Protein AF-A0A7W0CSE7-F1 (afdb_monomer_lite)

Sequence (116 aa):
MAEDGHRLVRLSRIADIEVVPDGDPNDLARIHPSRRLTMSRRATIMVSTGEGWVRVLTCPGQDARQAWIELSKLVAEPPGSQFGSYVHAATWSRGEKPRVIWKVAAKVPEPEWAAA

Secondary structure (DSSP, 8-state):
--------EEGGG--EEEEEESS-TT-TT--SHHHHHHT-S-EEEEEEETTEEEEEEEE-HHHHHHHHHHHHHHHHS-TTTTTT-EEEEPP--TT---S-SEEEESS---GGGTT-

Foldseek 3Di:
DDPQFLDKDQLVFFPDKDKAAPDDPPPVVQDDQQSSLQPGQKIWIWTQGPVGIGTAGIERSNCVVVLRVVSVVVSPPDDPQRHQKIKHADDHPPPDDDPDGIDIDSHDPDCVVSPD

pLDDT: mean 73.55, std 15.08, range [31.62, 89.69]

Radius of gyration: 14.55 Å; chains: 1; bounding box: 35×28×38 Å

Structure (mmCIF, N/CA/C/O backbone):
data_AF-A0A7W0CSE7-F1
#
_entry.id   AF-A0A7W0CSE7-F1
#
loop_
_atom_site.group_PDB
_atom_site.id
_atom_site.type_symbol
_atom_site.label_atom_id
_atom_site.label_alt_id
_atom_site.label_comp_id
_atom_site.label_asym_id
_atom_site.label_entity_id
_atom_site.label_seq_id
_atom_site.pdbx_PDB_ins_code
_atom_site.Cartn_x
_atom_site.Cartn_y
_atom_site.Cartn_z
_atom_site.occupancy
_atom_site.B_iso_or_equiv
_atom_site.auth_seq_id
_atom_site.auth_comp_id
_atom_site.auth_asym_id
_atom_site.au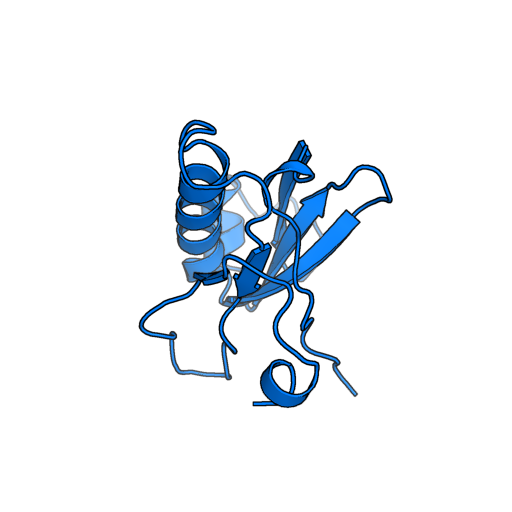th_atom_id
_atom_site.pdbx_PDB_model_num
ATOM 1 N N . MET A 1 1 ? -1.421 -14.993 -17.291 1.00 31.62 1 MET A N 1
ATOM 2 C CA . MET A 1 1 ? -2.228 -15.046 -16.059 1.00 31.62 1 MET A CA 1
ATOM 3 C C . MET A 1 1 ? -1.612 -14.036 -15.111 1.00 31.62 1 MET A C 1
ATOM 5 O O . MET A 1 1 ? -0.531 -14.290 -14.604 1.00 31.62 1 MET A O 1
ATOM 9 N N . ALA A 1 2 ? -2.170 -12.830 -15.044 1.00 34.28 2 ALA A N 1
ATOM 10 C CA . ALA A 1 2 ? -1.691 -11.800 -14.133 1.00 34.28 2 ALA A CA 1
ATOM 11 C C . ALA A 1 2 ? -2.648 -11.817 -12.948 1.00 34.28 2 ALA A C 1
ATOM 13 O O . ALA A 1 2 ? -3.777 -11.358 -13.067 1.00 34.28 2 ALA A O 1
ATOM 14 N N . GLU A 1 3 ? -2.227 -12.431 -11.848 1.00 38.97 3 GLU A N 1
ATOM 15 C CA . GLU A 1 3 ? -2.846 -12.181 -10.552 1.00 38.97 3 GLU A CA 1
ATOM 16 C C . GLU A 1 3 ? -2.524 -10.717 -10.206 1.00 38.97 3 GLU A C 1
ATOM 18 O O . GLU A 1 3 ? -1.465 -10.405 -9.652 1.00 38.97 3 GLU A O 1
ATOM 23 N N . ASP A 1 4 ? -3.372 -9.785 -10.661 1.00 47.34 4 ASP A N 1
ATOM 24 C CA . ASP A 1 4 ? -3.383 -8.411 -10.159 1.00 47.34 4 ASP A CA 1
ATOM 25 C C . ASP A 1 4 ? -3.538 -8.529 -8.630 1.00 47.34 4 ASP A C 1
ATOM 27 O O . ASP A 1 4 ? -4.438 -9.193 -8.128 1.00 47.34 4 ASP A O 1
ATOM 31 N N . GLY A 1 5 ? -2.543 -8.033 -7.890 1.00 49.34 5 GLY A N 1
ATOM 32 C CA . GLY A 1 5 ? -2.278 -8.447 -6.512 1.00 49.34 5 GLY A CA 1
ATOM 33 C C . GLY A 1 5 ? -3.386 -8.070 -5.532 1.00 49.34 5 GLY A C 1
ATOM 34 O O . GLY A 1 5 ? -3.334 -7.007 -4.922 1.00 49.34 5 GLY A O 1
ATOM 35 N N . HIS A 1 6 ? -4.342 -8.972 -5.331 1.00 59.53 6 HIS A N 1
ATOM 36 C CA . HIS A 1 6 ? -5.318 -8.924 -4.250 1.00 59.53 6 HIS A CA 1
ATOM 37 C C . HIS A 1 6 ? -4.630 -9.335 -2.943 1.00 59.53 6 HIS A C 1
ATOM 39 O O . HIS A 1 6 ? -4.642 -10.506 -2.563 1.00 59.53 6 HIS A O 1
ATOM 45 N N . ARG A 1 7 ? -3.986 -8.396 -2.240 1.00 68.62 7 ARG A N 1
ATOM 46 C CA . ARG A 1 7 ? -3.506 -8.677 -0.881 1.00 68.62 7 ARG A CA 1
ATOM 47 C C . ARG A 1 7 ? -3.949 -7.628 0.118 1.00 68.62 7 ARG A C 1
ATOM 49 O O . ARG A 1 7 ? -3.605 -6.455 0.038 1.00 68.62 7 ARG A O 1
ATOM 56 N N . LEU A 1 8 ? -4.714 -8.115 1.084 1.00 76.00 8 LEU A N 1
ATOM 57 C CA . LEU A 1 8 ? -5.069 -7.419 2.302 1.00 76.00 8 LEU A CA 1
ATOM 58 C C . LEU A 1 8 ? -3.835 -7.335 3.207 1.00 76.00 8 LEU A C 1
ATOM 60 O O . LEU A 1 8 ? -3.183 -8.352 3.453 1.00 76.00 8 LEU A O 1
ATOM 64 N N . VAL A 1 9 ? -3.534 -6.151 3.738 1.00 81.19 9 VAL A N 1
ATOM 65 C CA . VAL A 1 9 ? -2.407 -5.962 4.661 1.00 81.19 9 VAL A CA 1
ATOM 66 C C . VAL A 1 9 ? -2.888 -5.308 5.946 1.00 81.19 9 VAL A C 1
ATOM 68 O O . VAL A 1 9 ? -3.661 -4.354 5.933 1.00 81.19 9 VAL A O 1
ATOM 71 N N . ARG A 1 10 ? -2.441 -5.833 7.087 1.00 82.50 10 ARG A N 1
ATOM 72 C CA . ARG A 1 10 ? -2.743 -5.248 8.395 1.00 82.50 10 ARG A CA 1
ATOM 73 C C . ARG A 1 10 ? -1.949 -3.955 8.573 1.00 82.50 10 ARG A C 1
ATOM 75 O O . ARG A 1 10 ? -0.722 -4.001 8.538 1.00 82.50 10 ARG A O 1
ATOM 82 N N . LEU A 1 11 ? -2.632 -2.841 8.841 1.00 82.12 11 LEU A N 1
ATOM 83 C CA . LEU A 1 11 ? -2.007 -1.513 8.938 1.00 82.12 11 LEU A CA 1
ATOM 84 C C . LEU A 1 11 ? -0.891 -1.471 9.988 1.00 82.12 11 LEU A C 1
ATOM 86 O O . LEU A 1 11 ? 0.209 -1.012 9.709 1.00 82.12 11 LEU A O 1
ATOM 90 N N . SER A 1 12 ? -1.123 -2.075 11.156 1.00 79.19 12 SER A N 1
ATOM 91 C CA . SER A 1 12 ? -0.144 -2.115 12.252 1.00 79.19 12 SER A CA 1
ATOM 92 C C . SER A 1 12 ? 1.116 -2.947 11.966 1.00 79.19 12 SER A C 1
ATOM 94 O O . SER A 1 12 ? 1.970 -3.060 12.838 1.00 79.19 12 SER A O 1
ATOM 96 N N . ARG A 1 13 ? 1.203 -3.621 10.813 1.00 82.44 13 ARG A N 1
ATOM 97 C CA . ARG A 1 13 ? 2.383 -4.392 10.389 1.00 82.44 13 ARG A CA 1
ATOM 98 C C . ARG A 1 13 ? 3.141 -3.732 9.241 1.00 82.44 13 ARG A C 1
ATOM 100 O O . ARG A 1 13 ? 4.163 -4.280 8.841 1.00 82.44 13 ARG A O 1
ATOM 107 N N . ILE A 1 14 ? 2.649 -2.617 8.704 1.00 85.38 14 ILE A N 1
ATOM 108 C CA . ILE A 1 14 ? 3.320 -1.907 7.618 1.00 85.38 14 ILE A CA 1
ATOM 109 C C . ILE A 1 14 ? 4.504 -1.148 8.211 1.00 85.38 14 ILE A C 1
ATOM 111 O O . ILE A 1 14 ? 4.323 -0.244 9.022 1.00 85.38 14 ILE A O 1
ATOM 115 N N . ALA A 1 15 ? 5.708 -1.551 7.816 1.00 84.62 15 ALA A N 1
ATOM 116 C CA . ALA A 1 15 ? 6.953 -0.914 8.231 1.00 84.62 15 ALA A CA 1
ATOM 117 C C . ALA A 1 15 ? 7.445 0.108 7.197 1.00 84.62 15 ALA A C 1
ATOM 119 O O . ALA A 1 15 ? 7.999 1.136 7.569 1.00 84.62 15 ALA A O 1
ATOM 120 N N . ASP A 1 16 ? 7.227 -0.173 5.911 1.00 87.88 16 ASP A N 1
ATOM 121 C CA . ASP A 1 16 ? 7.655 0.678 4.801 1.00 87.88 16 ASP A CA 1
ATOM 122 C C . ASP A 1 16 ? 6.685 0.548 3.614 1.00 87.88 16 ASP A C 1
ATOM 124 O O . ASP A 1 16 ? 5.969 -0.453 3.495 1.00 87.88 16 ASP A O 1
ATOM 128 N N . ILE A 1 17 ? 6.643 1.563 2.751 1.00 89.50 17 ILE A N 1
ATOM 129 C CA . ILE A 1 17 ? 5.822 1.595 1.540 1.00 89.50 17 ILE A CA 1
ATOM 130 C C . ILE A 1 17 ? 6.694 2.074 0.381 1.00 89.50 17 ILE A C 1
ATOM 132 O O . ILE A 1 17 ? 7.141 3.222 0.359 1.00 89.50 17 ILE A O 1
ATOM 136 N N . GLU A 1 18 ? 6.804 1.246 -0.650 1.00 89.25 18 GLU A N 1
ATOM 137 C CA . GLU A 1 18 ? 7.594 1.523 -1.842 1.00 89.25 18 GLU A CA 1
ATOM 138 C C . GLU A 1 18 ? 6.713 1.578 -3.096 1.00 89.25 18 GLU A C 1
ATOM 140 O O . GLU A 1 18 ? 5.723 0.856 -3.224 1.00 89.25 18 GL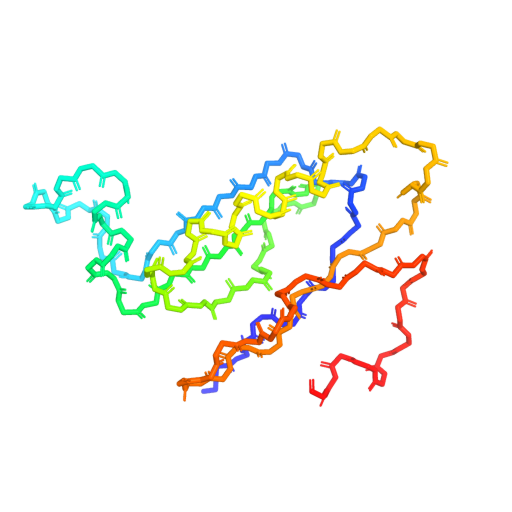U A O 1
ATOM 145 N N . VAL A 1 19 ? 7.089 2.425 -4.058 1.00 88.06 19 VAL A N 1
ATOM 146 C CA . VAL A 1 19 ? 6.502 2.432 -5.402 1.00 88.06 19 VAL A CA 1
ATOM 147 C C . VAL A 1 19 ? 7.547 1.991 -6.414 1.00 88.06 19 VAL A C 1
ATOM 149 O O . VAL A 1 19 ? 8.525 2.693 -6.664 1.00 88.06 19 VAL A O 1
ATOM 152 N N . VAL A 1 20 ? 7.284 0.861 -7.060 1.00 87.25 20 VAL A N 1
ATOM 153 C CA . VAL A 1 20 ? 8.147 0.265 -8.078 1.00 87.25 20 VAL A CA 1
ATOM 154 C C . VAL A 1 20 ? 7.491 0.442 -9.448 1.00 87.25 20 VAL A C 1
ATOM 156 O O . VAL A 1 20 ? 6.470 -0.193 -9.728 1.00 87.25 20 VAL A O 1
ATOM 159 N N . PRO A 1 21 ? 8.009 1.316 -10.322 1.00 84.12 21 PRO A N 1
ATOM 160 C CA . PRO A 1 21 ? 7.489 1.441 -11.676 1.00 84.12 21 PRO A CA 1
ATOM 161 C C . PRO A 1 21 ? 7.881 0.239 -12.537 1.00 84.12 21 PRO A C 1
ATOM 163 O O . PRO A 1 21 ? 8.914 -0.389 -12.321 1.00 84.12 21 PRO A O 1
ATOM 166 N N . ASP A 1 22 ? 7.043 -0.053 -13.526 1.00 77.75 22 ASP A N 1
ATOM 167 C CA . ASP A 1 22 ? 7.248 -1.138 -14.482 1.00 77.75 22 ASP A CA 1
ATOM 168 C C . ASP A 1 22 ? 8.338 -0.759 -15.507 1.00 77.75 22 ASP A C 1
ATOM 170 O O . ASP A 1 22 ? 8.244 0.292 -16.152 1.00 77.75 22 ASP A O 1
ATOM 174 N N . GLY A 1 23 ? 9.378 -1.590 -15.640 1.00 70.25 23 GLY A N 1
ATOM 175 C CA . GLY A 1 23 ? 10.534 -1.372 -16.527 1.00 70.25 23 GLY A CA 1
ATOM 176 C C . GLY A 1 23 ? 11.886 -1.191 -15.814 1.00 70.25 23 GLY A C 1
ATOM 177 O O . GLY A 1 23 ? 11.963 -1.167 -14.585 1.00 70.25 23 GLY A O 1
ATOM 178 N N . ASP A 1 24 ? 12.965 -1.073 -16.600 1.00 63.25 24 ASP A N 1
ATOM 179 C CA . ASP A 1 24 ? 14.343 -1.032 -16.088 1.00 63.25 24 ASP A CA 1
ATOM 180 C C . ASP A 1 24 ? 14.621 0.255 -15.270 1.00 63.25 24 ASP A C 1
ATOM 182 O O . ASP A 1 24 ? 14.416 1.368 -15.771 1.00 63.25 24 ASP A O 1
ATOM 186 N N . PRO A 1 25 ? 15.051 0.142 -13.996 1.00 59.34 25 PRO A N 1
ATOM 187 C CA . PRO A 1 25 ? 15.359 1.287 -13.138 1.00 59.34 25 PRO A CA 1
ATOM 188 C C . PRO A 1 25 ? 16.621 2.062 -13.547 1.00 59.34 25 PRO A C 1
ATOM 190 O O . PRO A 1 25 ? 16.762 3.210 -13.131 1.00 59.34 25 PRO A O 1
ATOM 193 N N . ASN A 1 26 ? 17.512 1.458 -14.335 1.00 60.62 26 ASN A N 1
ATOM 194 C CA . ASN A 1 26 ? 18.794 2.006 -14.774 1.00 60.62 26 ASN A CA 1
ATOM 195 C C . ASN A 1 26 ? 18.729 2.639 -16.169 1.00 60.62 26 ASN A C 1
ATOM 197 O O . ASN A 1 26 ? 19.770 2.960 -16.744 1.00 60.62 26 ASN A O 1
ATOM 201 N N . ASP A 1 27 ? 17.535 2.860 -16.720 1.00 65.25 27 ASP A N 1
ATOM 202 C CA . ASP A 1 27 ? 17.374 3.745 -17.872 1.00 65.25 27 ASP A CA 1
ATOM 203 C C . ASP A 1 27 ? 17.660 5.199 -17.435 1.00 65.25 27 ASP A C 1
ATOM 205 O O . ASP A 1 27 ? 16.778 5.971 -17.040 1.00 65.25 27 ASP A O 1
ATOM 209 N N . LEU A 1 28 ? 18.953 5.542 -17.446 1.00 52.75 28 LEU A N 1
ATOM 210 C CA . LEU A 1 28 ? 19.554 6.788 -16.953 1.00 52.75 28 LEU A CA 1
ATOM 211 C C . LEU A 1 28 ? 19.025 8.051 -17.657 1.00 52.75 28 LEU A C 1
ATOM 213 O O . LEU A 1 28 ? 19.272 9.162 -17.189 1.00 52.75 28 LEU A O 1
ATOM 217 N N . ALA A 1 29 ? 18.261 7.914 -18.746 1.00 57.06 29 ALA A N 1
ATOM 218 C CA . ALA A 1 29 ? 17.616 9.035 -19.427 1.00 57.06 29 ALA A CA 1
ATOM 219 C C . ALA A 1 29 ? 16.419 9.620 -18.642 1.00 57.06 29 ALA A C 1
ATOM 221 O O . ALA A 1 29 ? 15.866 10.657 -19.025 1.00 57.06 29 ALA A O 1
ATOM 222 N N . ARG A 1 30 ? 15.990 8.981 -17.542 1.00 54.97 30 ARG A N 1
ATOM 223 C CA . ARG A 1 30 ? 14.761 9.325 -16.810 1.00 54.97 30 ARG A CA 1
ATOM 224 C C . ARG A 1 30 ? 15.032 9.897 -15.411 1.00 54.97 30 ARG A C 1
ATOM 226 O O . ARG A 1 30 ? 15.099 9.208 -14.403 1.00 54.97 30 ARG A O 1
ATOM 233 N N . ILE A 1 31 ? 15.124 11.223 -15.398 1.00 61.03 31 ILE A N 1
ATOM 234 C CA . ILE A 1 31 ? 15.174 12.165 -14.262 1.00 61.03 31 ILE A CA 1
ATOM 235 C C . ILE A 1 31 ? 14.089 11.888 -13.189 1.00 61.03 31 ILE A C 1
ATOM 237 O O . ILE A 1 31 ? 13.012 11.426 -13.546 1.00 61.03 31 ILE A O 1
ATOM 241 N N . HIS A 1 32 ? 14.363 12.282 -11.928 1.00 68.00 32 HIS A N 1
ATOM 242 C CA . HIS A 1 32 ? 13.507 12.443 -10.719 1.00 68.00 32 HIS A CA 1
ATOM 243 C C . HIS A 1 32 ? 12.343 11.435 -10.507 1.00 68.00 32 HIS A C 1
ATOM 245 O O . HIS A 1 32 ? 11.473 11.314 -11.371 1.00 68.00 32 HIS A O 1
ATOM 251 N N . PRO A 1 33 ? 12.190 10.807 -9.315 1.00 71.75 33 PRO A N 1
ATOM 252 C CA . PRO A 1 33 ? 11.213 9.730 -9.073 1.00 71.75 33 PRO A CA 1
ATOM 253 C C . PRO A 1 33 ? 9.783 10.003 -9.570 1.00 71.75 33 PRO A C 1
ATOM 255 O O . PRO A 1 33 ? 9.173 9.149 -10.206 1.00 71.75 33 PRO A O 1
ATOM 258 N N . SER A 1 34 ? 9.256 11.215 -9.366 1.00 71.94 34 SER A N 1
ATOM 259 C CA . SER A 1 34 ? 7.913 11.591 -9.841 1.00 71.94 34 SER A CA 1
ATOM 260 C C . SER A 1 34 ? 7.769 11.615 -11.368 1.00 71.94 34 SER A C 1
ATOM 262 O O . SER A 1 34 ? 6.711 11.266 -11.881 1.00 71.94 34 SER A O 1
AT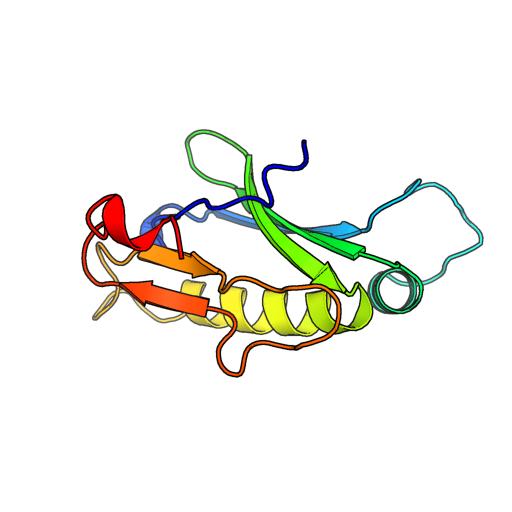OM 264 N N . ARG A 1 35 ? 8.813 12.001 -12.108 1.00 74.69 35 ARG A N 1
ATOM 265 C CA . ARG A 1 35 ? 8.797 12.053 -13.576 1.00 74.69 35 ARG A CA 1
ATOM 266 C C . ARG A 1 35 ? 8.920 10.651 -14.172 1.00 74.69 35 ARG A C 1
ATOM 268 O O . ARG A 1 35 ? 8.235 10.353 -15.150 1.00 74.69 35 ARG A O 1
ATOM 275 N N . ARG A 1 36 ? 9.706 9.772 -13.536 1.00 77.50 36 ARG A N 1
ATOM 276 C CA . ARG A 1 36 ? 9.731 8.331 -13.843 1.00 77.50 36 ARG A CA 1
ATOM 277 C C . ARG A 1 36 ? 8.331 7.726 -13.727 1.00 77.50 36 ARG A C 1
ATOM 279 O O . ARG A 1 36 ? 7.904 7.033 -14.646 1.00 77.50 36 ARG A O 1
ATOM 286 N N . LEU A 1 37 ? 7.593 8.042 -12.660 1.00 82.38 37 LEU A N 1
ATOM 287 C CA . LEU A 1 37 ? 6.215 7.576 -12.473 1.00 82.38 37 LEU A CA 1
ATOM 288 C C . LEU A 1 37 ? 5.278 8.052 -13.596 1.00 82.38 37 LEU A C 1
ATOM 290 O O . LEU A 1 37 ? 4.589 7.228 -14.188 1.00 82.38 37 LEU A O 1
ATOM 294 N N . THR A 1 38 ? 5.311 9.335 -13.973 1.00 80.00 38 THR A N 1
ATOM 295 C CA . THR A 1 38 ? 4.490 9.866 -15.082 1.00 80.00 38 THR A CA 1
ATOM 296 C C . THR A 1 38 ? 4.765 9.177 -16.422 1.00 80.00 38 THR A C 1
ATOM 298 O O . THR A 1 38 ? 3.844 8.961 -17.202 1.00 80.00 38 THR A O 1
ATOM 301 N N . MET A 1 39 ? 6.018 8.810 -16.701 1.00 77.38 39 MET A N 1
ATOM 302 C CA . MET A 1 39 ? 6.393 8.145 -17.953 1.00 77.38 39 MET A CA 1
ATOM 303 C C . MET A 1 39 ? 6.226 6.613 -17.932 1.00 77.38 39 MET A C 1
ATOM 305 O O . MET A 1 39 ? 6.506 5.948 -18.937 1.00 77.38 39 MET A O 1
ATOM 309 N N . SER A 1 40 ? 5.826 6.037 -16.797 1.00 79.25 40 SER A N 1
ATOM 310 C CA . SER A 1 40 ? 5.653 4.592 -16.625 1.00 79.25 40 SER A CA 1
ATOM 311 C C . SER A 1 40 ? 4.221 4.175 -16.948 1.00 79.25 40 SER A C 1
ATOM 313 O O . SER A 1 40 ? 3.265 4.768 -16.448 1.00 79.25 40 SER A O 1
ATOM 315 N N . ARG A 1 41 ? 4.055 3.122 -17.763 1.00 82.31 41 ARG A N 1
ATOM 316 C CA . ARG A 1 41 ? 2.722 2.607 -18.133 1.00 82.31 41 ARG A CA 1
ATOM 317 C C . ARG A 1 41 ? 1.963 2.076 -16.918 1.00 82.31 41 ARG A C 1
ATOM 319 O O . ARG A 1 41 ? 0.775 2.349 -16.774 1.00 82.31 41 ARG A O 1
ATOM 326 N N . ARG A 1 42 ? 2.650 1.344 -16.038 1.00 85.31 42 ARG A N 1
ATOM 327 C CA . ARG A 1 42 ? 2.137 0.901 -14.738 1.00 85.31 42 ARG A CA 1
ATOM 328 C C . ARG A 1 42 ? 3.209 1.089 -13.669 1.00 85.31 42 ARG A C 1
ATOM 330 O O . ARG A 1 42 ? 4.400 1.151 -13.968 1.00 85.31 42 ARG A O 1
ATOM 337 N N . ALA A 1 43 ? 2.773 1.187 -12.426 1.00 87.06 43 ALA A N 1
ATOM 338 C CA . ALA A 1 43 ? 3.622 1.106 -11.255 1.00 87.06 43 ALA A CA 1
ATOM 339 C C . ALA A 1 43 ? 2.918 0.291 -10.174 1.00 87.06 43 ALA A C 1
ATOM 341 O O . ALA A 1 43 ? 1.688 0.218 -10.113 1.00 87.06 43 ALA A O 1
ATOM 342 N N . THR A 1 44 ? 3.726 -0.341 -9.339 1.00 88.06 44 THR A N 1
ATOM 343 C CA . THR A 1 44 ? 3.287 -1.238 -8.286 1.00 88.06 44 THR A CA 1
ATOM 344 C C . THR A 1 44 ? 3.629 -0.642 -6.934 1.00 88.06 44 THR A C 1
ATOM 346 O O . THR A 1 44 ? 4.778 -0.295 -6.686 1.00 88.06 44 THR A O 1
ATOM 349 N N . ILE A 1 45 ? 2.640 -0.552 -6.055 1.00 88.12 45 ILE A N 1
ATOM 350 C CA . ILE A 1 45 ? 2.842 -0.217 -4.652 1.00 88.12 45 ILE A CA 1
ATOM 351 C C . ILE A 1 45 ? 3.105 -1.512 -3.895 1.00 88.12 45 ILE A C 1
ATOM 353 O O . ILE A 1 45 ? 2.293 -2.447 -3.923 1.00 88.12 45 ILE A O 1
ATOM 357 N N . MET A 1 46 ? 4.256 -1.549 -3.240 1.00 88.94 46 MET A N 1
ATOM 358 C CA . MET A 1 46 ? 4.666 -2.610 -2.342 1.00 88.94 46 MET A CA 1
ATOM 359 C C . MET A 1 46 ? 4.668 -2.092 -0.912 1.00 88.94 46 MET A C 1
ATOM 361 O O . MET A 1 46 ? 4.970 -0.928 -0.662 1.00 88.94 46 MET A O 1
ATOM 365 N N . VAL A 1 47 ? 4.358 -2.969 0.030 1.00 88.81 47 VAL A N 1
ATOM 366 C CA . VAL A 1 47 ? 4.470 -2.674 1.457 1.00 88.81 47 VAL A CA 1
ATOM 367 C C . VAL A 1 47 ? 5.361 -3.702 2.118 1.00 88.81 47 VAL A C 1
ATOM 369 O O . VAL A 1 47 ? 5.240 -4.900 1.854 1.00 88.81 47 VAL A O 1
ATOM 372 N N . SER A 1 48 ? 6.257 -3.230 2.971 1.00 88.06 48 SER A N 1
ATOM 373 C CA . SER A 1 48 ? 7.069 -4.092 3.811 1.00 88.06 48 SER A CA 1
ATOM 374 C C . SER A 1 48 ? 6.282 -4.453 5.058 1.00 88.06 48 SER A C 1
ATOM 376 O O . SER A 1 48 ? 5.722 -3.589 5.738 1.00 88.06 48 SER A O 1
ATOM 378 N N . THR A 1 49 ? 6.246 -5.743 5.353 1.00 82.31 49 THR A N 1
ATOM 379 C CA . THR A 1 49 ? 5.681 -6.299 6.577 1.00 82.31 49 THR A CA 1
ATOM 380 C C . THR A 1 49 ? 6.770 -7.047 7.338 1.00 82.31 49 THR A C 1
ATOM 382 O O . THR A 1 49 ? 7.811 -7.377 6.772 1.00 82.31 49 THR A O 1
ATOM 385 N N . GLY A 1 50 ? 6.520 -7.395 8.603 1.00 77.38 50 GLY A N 1
ATOM 386 C CA . GLY A 1 50 ? 7.432 -8.257 9.373 1.00 77.38 50 GLY A CA 1
ATOM 387 C C . GLY A 1 50 ? 7.726 -9.626 8.729 1.00 77.38 50 GLY A C 1
ATOM 388 O O . GLY A 1 50 ? 8.648 -10.305 9.162 1.00 77.38 50 GLY A O 1
ATOM 389 N N . GLU A 1 51 ? 6.969 -10.022 7.700 1.00 77.19 51 GLU A N 1
ATOM 390 C CA . GLU A 1 51 ? 7.113 -11.283 6.957 1.00 77.19 51 GLU A CA 1
ATOM 391 C C . GLU A 1 51 ? 7.712 -11.080 5.548 1.00 77.19 51 GLU A C 1
ATOM 393 O O . GLU A 1 51 ? 7.933 -12.049 4.825 1.00 77.19 51 GLU A O 1
ATOM 398 N N . GLY A 1 52 ? 7.993 -9.832 5.149 1.00 83.56 52 GLY A N 1
ATOM 399 C CA . GLY A 1 52 ? 8.551 -9.475 3.843 1.00 83.56 52 GLY A CA 1
ATOM 400 C C . GLY A 1 52 ? 7.697 -8.483 3.051 1.00 83.56 52 GLY A C 1
ATOM 401 O O . GLY A 1 52 ? 6.721 -7.917 3.554 1.00 83.56 52 GLY A O 1
ATOM 402 N N . TRP A 1 53 ? 8.082 -8.270 1.791 1.00 83.31 53 TRP A N 1
ATOM 403 C CA . TRP A 1 53 ? 7.417 -7.341 0.878 1.00 83.31 53 TRP A CA 1
ATOM 404 C C . TRP A 1 53 ? 6.182 -7.953 0.224 1.00 83.31 53 TRP A C 1
ATOM 406 O O . TRP A 1 53 ? 6.202 -9.073 -0.289 1.00 83.31 53 TRP A O 1
ATOM 416 N N . VAL A 1 54 ? 5.104 -7.178 0.195 1.00 84.81 54 VAL A N 1
ATOM 417 C CA . VAL A 1 54 ? 3.818 -7.571 -0.370 1.00 84.81 54 VAL A CA 1
ATOM 418 C C . VAL A 1 54 ? 3.387 -6.562 -1.425 1.00 84.81 54 VAL A C 1
ATOM 420 O O . VAL A 1 54 ? 3.353 -5.362 -1.174 1.00 84.81 54 VAL A O 1
ATOM 423 N N . ARG A 1 55 ? 3.009 -7.056 -2.607 1.00 84.88 55 ARG A N 1
ATOM 424 C CA . ARG A 1 55 ? 2.340 -6.261 -3.642 1.00 84.88 55 ARG A CA 1
ATOM 425 C C . ARG A 1 55 ? 0.896 -5.982 -3.226 1.00 84.88 55 ARG A C 1
ATOM 427 O O . ARG A 1 55 ? 0.167 -6.934 -2.964 1.00 84.88 55 ARG A O 1
ATOM 434 N N . VAL A 1 56 ? 0.491 -4.711 -3.218 1.00 84.62 56 VAL A N 1
ATOM 435 C CA . VAL A 1 56 ? -0.854 -4.302 -2.763 1.00 84.62 56 VAL A CA 1
ATOM 436 C C . VAL A 1 56 ? -1.681 -3.655 -3.869 1.00 84.62 56 VAL A C 1
ATOM 438 O O . VAL A 1 56 ? -2.890 -3.835 -3.913 1.00 84.62 56 VAL A O 1
ATOM 441 N N . LEU A 1 57 ? -1.052 -2.899 -4.771 1.00 86.50 57 LEU A N 1
ATOM 442 C CA . LEU A 1 57 ? -1.760 -2.225 -5.858 1.00 86.50 57 LEU A CA 1
ATOM 443 C C . LEU A 1 57 ? -0.869 -2.115 -7.090 1.00 86.50 57 LEU A C 1
ATOM 445 O O . LEU A 1 57 ? 0.272 -1.677 -6.982 1.00 86.50 57 LEU A O 1
ATOM 449 N N . THR A 1 58 ? -1.414 -2.412 -8.268 1.00 86.38 58 THR A N 1
ATOM 450 C CA . THR A 1 58 ? -0.787 -2.060 -9.547 1.00 86.38 58 THR A CA 1
ATOM 451 C C . THR A 1 58 ? -1.693 -1.095 -10.303 1.00 86.38 58 THR A C 1
ATOM 453 O O . THR A 1 58 ? -2.785 -1.452 -10.737 1.00 86.38 58 THR A O 1
ATOM 456 N N . CYS A 1 59 ? -1.222 0.131 -10.504 1.00 85.38 59 CYS A N 1
ATOM 457 C CA . CYS A 1 59 ? -1.991 1.235 -11.080 1.00 85.38 59 CYS A CA 1
ATOM 458 C C . CYS A 1 59 ? -1.204 1.923 -12.211 1.00 85.38 59 CYS A C 1
ATOM 460 O O . CYS A 1 59 ? -0.025 1.613 -12.416 1.00 85.38 59 CYS A O 1
ATOM 462 N N . PRO A 1 60 ? -1.822 2.827 -12.991 1.00 87.12 60 PRO A N 1
ATOM 463 C CA . PRO A 1 60 ? -1.088 3.686 -13.917 1.00 87.12 60 PRO A CA 1
ATOM 464 C C . PRO A 1 60 ? -0.006 4.493 -13.188 1.00 87.12 60 PRO A C 1
ATOM 466 O O . PRO A 1 60 ? -0.234 5.003 -12.091 1.00 87.12 60 PRO A O 1
ATOM 469 N N . GLY A 1 61 ? 1.175 4.636 -13.795 1.00 86.69 61 GLY A N 1
ATOM 470 C CA . GLY A 1 61 ? 2.324 5.255 -13.124 1.00 86.69 61 GLY A CA 1
ATOM 471 C C . GLY A 1 61 ? 2.053 6.686 -12.643 1.00 86.69 61 GLY A C 1
ATOM 472 O O . GLY A 1 61 ? 2.431 7.044 -11.529 1.00 86.69 61 GLY A O 1
ATOM 473 N N . GLN A 1 62 ? 1.313 7.475 -13.427 1.00 84.81 62 GLN A N 1
ATOM 474 C CA . GLN A 1 62 ? 0.911 8.843 -13.071 1.00 84.81 62 GLN A CA 1
ATOM 475 C C . GLN A 1 62 ? 0.110 8.935 -11.758 1.00 84.81 62 GLN A C 1
ATOM 477 O O . GLN A 1 62 ? 0.207 9.939 -11.054 1.00 84.81 62 GLN A O 1
ATOM 482 N N . ASP A 1 63 ? -0.646 7.891 -11.411 1.00 87.06 63 ASP A N 1
ATOM 483 C CA . ASP A 1 63 ? -1.515 7.848 -10.233 1.00 87.06 63 ASP A CA 1
ATOM 484 C C . ASP A 1 63 ? -0.818 7.250 -9.002 1.00 87.06 63 ASP A C 1
ATOM 486 O O . ASP A 1 63 ? -1.238 7.484 -7.867 1.00 87.06 63 ASP A O 1
ATOM 490 N N . ALA A 1 64 ? 0.279 6.517 -9.202 1.00 86.81 64 ALA A N 1
ATOM 491 C CA . ALA A 1 64 ? 0.949 5.769 -8.143 1.00 86.81 64 ALA A CA 1
ATOM 492 C C . ALA A 1 64 ? 1.468 6.661 -7.008 1.00 86.81 64 ALA A C 1
ATOM 494 O O . ALA A 1 64 ? 1.413 6.275 -5.842 1.00 86.81 64 ALA A O 1
ATOM 495 N N . ARG A 1 65 ? 1.910 7.888 -7.323 1.00 87.69 65 ARG A N 1
ATOM 496 C CA . ARG A 1 65 ? 2.329 8.855 -6.298 1.00 87.69 65 ARG A CA 1
ATOM 497 C C . ARG A 1 65 ? 1.164 9.259 -5.398 1.00 87.69 65 ARG A C 1
ATOM 499 O O . ARG A 1 65 ? 1.343 9.358 -4.189 1.00 87.69 65 ARG A O 1
ATOM 506 N N . GLN A 1 66 ? -0.012 9.506 -5.974 1.00 87.94 66 GLN A N 1
ATOM 507 C CA . GLN A 1 66 ? -1.195 9.853 -5.192 1.00 87.94 66 GLN A CA 1
ATOM 508 C C . GLN A 1 66 ? -1.616 8.671 -4.315 1.00 87.94 66 GLN A C 1
ATOM 510 O O . GLN A 1 66 ? -1.813 8.849 -3.116 1.00 87.94 66 GLN A O 1
ATOM 515 N N . ALA A 1 67 ? -1.688 7.472 -4.895 1.00 88.19 67 ALA A N 1
ATOM 516 C CA . ALA A 1 67 ? -2.038 6.262 -4.163 1.00 88.19 67 ALA A CA 1
ATOM 517 C C . ALA A 1 67 ? -1.068 5.992 -2.995 1.00 88.19 67 ALA A C 1
ATOM 519 O O . ALA A 1 67 ? -1.520 5.654 -1.903 1.00 88.19 67 ALA A O 1
ATOM 520 N N . TRP A 1 68 ? 0.237 6.221 -3.184 1.00 89.69 68 TRP A N 1
ATOM 521 C CA . TRP A 1 68 ? 1.235 6.145 -2.112 1.00 89.69 68 TRP A CA 1
ATOM 522 C C . TRP A 1 68 ? 0.969 7.163 -0.999 1.00 89.69 68 TRP A C 1
ATOM 524 O O . TRP A 1 68 ? 0.900 6.775 0.160 1.00 89.69 68 TRP A O 1
ATOM 534 N N . ILE A 1 69 ? 0.735 8.440 -1.336 1.00 89.44 69 ILE A N 1
ATOM 535 C CA . ILE A 1 69 ? 0.429 9.488 -0.344 1.00 89.44 69 ILE A CA 1
ATOM 536 C C . ILE A 1 69 ? -0.810 9.120 0.481 1.00 89.44 69 ILE A C 1
ATOM 538 O O . ILE A 1 69 ? -0.816 9.307 1.696 1.00 89.44 69 ILE A O 1
ATOM 542 N N . GLU A 1 70 ? -1.866 8.628 -0.169 1.00 89.31 70 GLU A N 1
ATOM 543 C CA . GLU A 1 70 ? -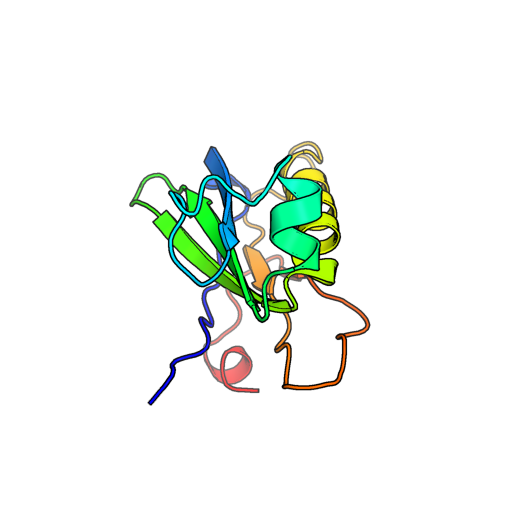3.089 8.204 0.517 1.00 89.31 70 GLU A CA 1
ATOM 544 C C . GLU A 1 70 ? -2.819 7.037 1.477 1.00 89.31 70 GLU A C 1
ATOM 546 O O . GLU A 1 70 ? -3.246 7.099 2.628 1.00 89.31 70 GLU A O 1
ATOM 551 N N . LEU A 1 71 ? -2.044 6.028 1.061 1.00 88.25 71 LEU A N 1
ATOM 552 C CA . LEU A 1 71 ? -1.679 4.905 1.929 1.00 88.25 71 LEU A CA 1
ATOM 553 C C . LEU A 1 71 ? -0.794 5.340 3.102 1.00 88.25 71 LEU A C 1
ATOM 555 O O . LEU A 1 71 ? -1.037 4.930 4.233 1.00 88.25 71 LEU A O 1
ATOM 559 N N . SER A 1 72 ? 0.204 6.194 2.867 1.00 88.19 72 SER A N 1
ATOM 560 C CA . SER A 1 72 ? 1.073 6.706 3.931 1.00 88.19 72 SER A CA 1
ATOM 561 C C . SER A 1 72 ? 0.291 7.500 4.974 1.00 88.19 72 SER A C 1
ATOM 563 O O . SER A 1 72 ? 0.592 7.401 6.159 1.00 88.19 72 SER A O 1
ATOM 565 N N . LYS A 1 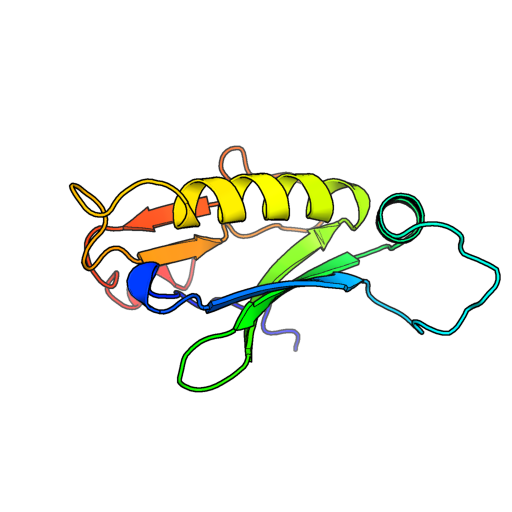73 ? -0.736 8.255 4.560 1.00 87.25 73 LYS A N 1
ATOM 566 C CA . LYS A 1 73 ? -1.642 8.938 5.495 1.00 87.25 73 LYS A CA 1
ATOM 567 C C . LYS A 1 73 ? -2.428 7.944 6.341 1.00 87.25 73 LYS A C 1
ATOM 569 O O . LYS A 1 73 ? -2.467 8.118 7.551 1.00 87.25 73 LYS A O 1
ATOM 574 N N . LEU A 1 74 ? -2.979 6.895 5.722 1.00 83.44 74 LEU A N 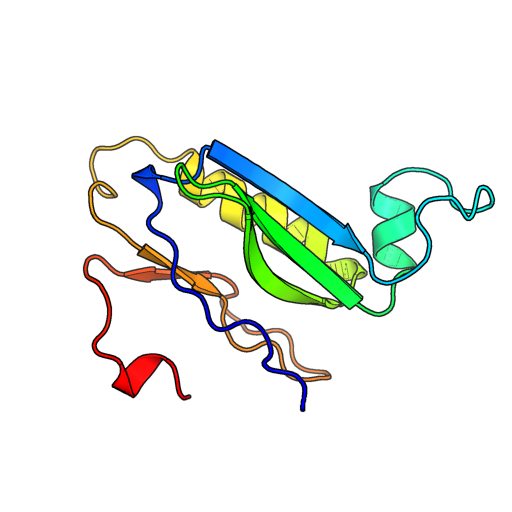1
ATOM 575 C CA . LEU A 1 74 ? -3.684 5.835 6.448 1.00 83.44 74 LEU A CA 1
ATOM 576 C C . LEU A 1 74 ? -2.777 5.161 7.482 1.00 83.44 74 LEU A C 1
ATOM 578 O O . LEU A 1 74 ? -3.217 4.908 8.592 1.00 83.44 74 LEU A O 1
ATOM 582 N N . VAL A 1 75 ? -1.508 4.914 7.147 1.00 83.50 75 VAL A N 1
ATOM 583 C CA . VAL A 1 75 ? -0.531 4.312 8.073 1.00 83.50 75 VAL A CA 1
ATOM 584 C C . VAL A 1 75 ? -0.101 5.275 9.189 1.00 83.50 75 VAL A C 1
ATOM 586 O O . VAL A 1 75 ? 0.210 4.829 10.290 1.00 83.50 75 VAL A O 1
ATOM 589 N N . ALA A 1 76 ? -0.077 6.584 8.927 1.00 79.75 76 ALA A N 1
ATOM 590 C CA . ALA A 1 76 ? 0.368 7.597 9.883 1.00 79.75 76 ALA A CA 1
ATOM 591 C C . ALA A 1 76 ? -0.715 8.048 10.885 1.00 79.75 76 ALA A C 1
ATOM 593 O O . ALA A 1 76 ? -0.390 8.747 11.848 1.00 79.75 76 ALA A O 1
ATOM 594 N N . GLU A 1 77 ? -1.989 7.692 10.685 1.00 70.12 77 GLU A N 1
ATOM 595 C CA . GLU A 1 77 ? -3.058 8.046 11.623 1.00 70.12 77 GLU A CA 1
ATOM 596 C C . GLU A 1 77 ? -2.919 7.272 12.957 1.00 70.12 77 GLU A C 1
ATOM 598 O O . GLU A 1 77 ? -2.748 6.051 12.963 1.00 70.12 77 GLU A O 1
ATOM 603 N N . PRO A 1 78 ? -2.967 7.959 14.118 1.00 53.31 78 PRO A N 1
ATOM 604 C CA . PRO A 1 78 ? -2.600 7.379 15.405 1.00 53.31 78 PRO A CA 1
ATOM 605 C C . PRO A 1 78 ? -3.527 6.231 15.865 1.00 53.31 78 PRO A C 1
ATOM 607 O O . PRO A 1 78 ? -4.713 6.188 15.531 1.00 53.31 78 PRO A O 1
ATOM 610 N N . PRO A 1 79 ? -3.011 5.321 16.716 1.00 52.00 79 PRO A N 1
ATOM 611 C CA . PRO A 1 79 ? -3.561 3.987 17.002 1.00 52.00 79 PRO A CA 1
ATOM 612 C C . PRO A 1 79 ? -4.932 3.896 17.701 1.00 52.00 79 PRO A C 1
ATOM 614 O O . PRO A 1 79 ? -5.361 2.793 18.033 1.00 52.00 79 PRO A O 1
ATOM 617 N N . GLY A 1 80 ? -5.648 5.000 17.916 1.00 50.62 80 GLY A N 1
ATOM 618 C CA . GLY A 1 80 ? -6.921 4.999 18.648 1.00 50.62 80 GLY A CA 1
ATOM 619 C C . GLY A 1 80 ? -8.069 4.261 17.944 1.00 50.62 80 GLY A C 1
ATOM 620 O O . GLY A 1 80 ? -8.924 3.703 18.623 1.00 50.62 80 GLY A O 1
ATOM 621 N N . SER A 1 81 ? -8.063 4.201 16.604 1.00 54.34 81 SER A N 1
ATOM 622 C CA . SER A 1 81 ? -9.159 3.596 15.817 1.00 54.34 81 SER A CA 1
ATOM 623 C C . SER A 1 81 ? -8.731 2.482 14.856 1.00 54.34 81 SER A C 1
ATOM 625 O O . SER A 1 81 ? -9.591 1.823 14.278 1.00 54.34 81 SER A O 1
ATOM 627 N N . GLN A 1 82 ? -7.426 2.252 14.662 1.00 57.06 82 GLN A N 1
ATOM 628 C CA . GLN A 1 82 ? -6.918 1.389 13.580 1.00 57.06 82 GLN A CA 1
ATOM 629 C C . GLN A 1 82 ? -6.176 0.125 14.050 1.00 57.06 82 GLN A C 1
ATOM 631 O O . GLN A 1 82 ? -5.745 -0.687 13.224 1.00 57.06 82 GLN A O 1
ATOM 636 N N . PHE A 1 83 ? -6.044 -0.114 15.360 1.00 54.38 83 PHE A N 1
ATOM 637 C CA . PHE A 1 83 ? -5.487 -1.379 15.850 1.00 54.38 83 PHE A CA 1
ATOM 638 C C . PHE A 1 83 ? -6.373 -2.557 15.415 1.00 54.38 83 PHE A C 1
ATOM 640 O O . PHE A 1 83 ? -7.537 -2.648 15.784 1.00 54.38 83 PHE A O 1
ATOM 647 N N . GLY A 1 84 ? -5.810 -3.460 14.604 1.00 63.59 84 GLY A N 1
ATOM 648 C CA . GLY A 1 84 ? -6.557 -4.580 14.015 1.00 63.59 84 GLY A CA 1
ATOM 649 C C . GLY A 1 84 ? -7.252 -4.258 12.689 1.00 63.59 84 GLY A C 1
ATOM 650 O O . GLY A 1 84 ? -7.927 -5.130 12.153 1.00 63.59 84 GLY A O 1
ATOM 651 N N . SER A 1 85 ? -7.050 -3.058 12.136 1.00 77.25 85 SER A N 1
ATOM 652 C CA . SER A 1 85 ? -7.556 -2.699 10.814 1.00 77.25 85 SER A CA 1
ATOM 653 C C . SER A 1 85 ? -6.665 -3.217 9.688 1.00 77.25 85 SER A C 1
ATOM 655 O O . SER A 1 85 ? -5.435 -3.304 9.797 1.00 77.25 85 SER A O 1
ATOM 657 N N . TYR A 1 86 ? -7.314 -3.543 8.584 1.00 80.69 86 TYR A N 1
ATOM 658 C CA . TYR A 1 86 ? -6.712 -4.047 7.369 1.00 80.69 86 TYR A CA 1
ATOM 659 C C . TYR A 1 86 ? -6.989 -3.082 6.230 1.00 80.69 86 TYR A C 1
ATOM 661 O O . TYR A 1 86 ? -8.100 -2.575 6.108 1.00 80.69 86 TYR A O 1
ATOM 669 N N . VAL A 1 87 ? -5.993 -2.854 5.387 1.00 82.19 87 VAL A N 1
ATOM 670 C CA . VAL A 1 87 ? -6.142 -2.083 4.160 1.00 82.19 87 VAL A CA 1
ATOM 671 C C . VAL A 1 87 ? -6.105 -3.022 2.965 1.00 82.19 87 VAL A C 1
ATOM 673 O O . VAL A 1 87 ? -5.280 -3.936 2.896 1.00 82.19 87 VAL A O 1
ATOM 676 N N . HIS A 1 88 ? -7.013 -2.793 2.025 1.00 82.25 88 HIS A N 1
ATOM 677 C CA . HIS A 1 88 ? -6.950 -3.389 0.701 1.00 82.25 88 HIS A CA 1
ATOM 678 C C . HIS A 1 88 ? -7.095 -2.314 -0.368 1.00 82.25 88 HIS A C 1
ATOM 680 O O . HIS A 1 88 ? -7.793 -1.311 -0.182 1.00 82.25 88 HIS A O 1
ATOM 686 N N . ALA A 1 89 ? -6.415 -2.531 -1.488 1.00 82.19 89 ALA A N 1
ATOM 687 C CA . ALA A 1 89 ? -6.586 -1.704 -2.663 1.00 82.19 89 ALA A CA 1
ATOM 688 C C . ALA A 1 89 ? -7.890 -2.062 -3.387 1.00 82.19 89 ALA A C 1
ATOM 690 O O . ALA A 1 89 ? -8.314 -3.220 -3.406 1.00 82.19 89 ALA A O 1
ATOM 691 N N . ALA A 1 90 ? -8.515 -1.067 -4.005 1.00 77.06 90 ALA A N 1
ATOM 692 C CA . ALA A 1 90 ? -9.564 -1.275 -4.984 1.00 77.06 90 ALA A CA 1
ATOM 693 C C . ALA A 1 90 ? -8.977 -1.811 -6.294 1.00 77.06 90 ALA A C 1
ATOM 695 O O . ALA A 1 90 ? -7.856 -1.469 -6.683 1.00 77.06 90 ALA A O 1
ATOM 696 N N . THR A 1 91 ? -9.775 -2.609 -6.999 1.00 73.25 91 THR A N 1
ATOM 697 C CA . THR A 1 91 ? -9.446 -3.087 -8.339 1.00 73.25 91 THR A CA 1
ATOM 698 C C . THR A 1 91 ? -9.304 -1.897 -9.282 1.00 73.25 91 THR A C 1
ATOM 700 O O . THR A 1 91 ? -10.234 -1.112 -9.470 1.00 73.25 91 THR A O 1
ATOM 703 N N . TRP A 1 92 ? -8.118 -1.752 -9.868 1.00 73.56 92 TRP A N 1
ATOM 704 C CA . TRP A 1 92 ? -7.803 -0.669 -10.794 1.00 73.56 92 TRP A CA 1
ATOM 705 C C . TRP A 1 92 ? -7.725 -1.226 -12.213 1.00 73.56 92 TRP A C 1
ATOM 707 O O . TRP A 1 92 ? -6.650 -1.470 -12.769 1.00 73.56 92 TRP A O 1
ATOM 717 N N . SER A 1 93 ? -8.903 -1.475 -12.780 1.00 66.25 93 SER A N 1
ATOM 718 C CA . SER A 1 93 ? -9.063 -1.975 -14.144 1.00 66.25 93 SER A CA 1
ATOM 719 C C . SER A 1 93 ? -8.465 -0.999 -15.160 1.00 66.25 93 SER A C 1
ATOM 721 O O . SER A 1 93 ? -8.399 0.211 -14.930 1.00 66.25 93 SER A O 1
ATOM 723 N N . ARG A 1 94 ? -8.016 -1.520 -16.311 1.00 60.34 94 ARG A N 1
ATOM 724 C CA . ARG A 1 94 ? -7.423 -0.710 -17.389 1.00 60.34 94 ARG A CA 1
ATOM 725 C C . ARG A 1 94 ? -8.404 0.378 -17.850 1.00 60.34 94 ARG A C 1
ATOM 727 O O . ARG A 1 94 ? -9.276 0.107 -18.664 1.00 60.34 94 ARG A O 1
ATOM 734 N N . GLY A 1 95 ? -8.210 1.604 -17.368 1.00 61.69 95 GLY A N 1
ATOM 735 C CA . GLY A 1 95 ? -8.874 2.808 -17.873 1.00 61.69 95 GLY A CA 1
ATOM 736 C C . GLY A 1 95 ? -9.760 3.547 -16.872 1.00 61.69 95 GLY A C 1
ATOM 737 O O . GLY A 1 95 ? -9.975 4.738 -17.068 1.00 61.69 95 GLY A O 1
ATOM 738 N N . GLU A 1 96 ? -10.208 2.912 -15.786 1.00 71.44 96 GLU A N 1
ATOM 739 C CA . GLU A 1 96 ? -11.070 3.576 -14.802 1.00 71.44 96 GLU A CA 1
ATOM 740 C C . GLU A 1 96 ? -10.378 3.676 -13.444 1.00 71.44 96 GLU A C 1
ATOM 742 O O . GLU A 1 96 ? -9.997 2.676 -12.834 1.00 71.44 96 GLU A O 1
ATOM 747 N N . LYS A 1 97 ? -10.186 4.916 -12.980 1.00 77.38 97 LYS A N 1
ATOM 748 C CA . LYS A 1 97 ? -9.679 5.183 -11.636 1.00 77.38 97 LYS A CA 1
ATOM 749 C C . LYS A 1 97 ? -10.788 4.908 -10.624 1.00 77.38 97 LYS A C 1
ATOM 751 O O . LYS A 1 97 ? -11.841 5.544 -10.718 1.00 77.38 97 LYS A O 1
ATOM 756 N N . PRO A 1 98 ? -10.567 4.023 -9.638 1.00 77.19 98 PRO A N 1
ATOM 757 C CA . PRO A 1 98 ? -11.555 3.803 -8.602 1.00 77.19 98 PRO A CA 1
ATOM 758 C C . PRO A 1 98 ? -11.761 5.103 -7.820 1.00 77.19 98 PRO A C 1
ATOM 760 O O . PRO A 1 98 ? -10.807 5.814 -7.499 1.00 77.19 98 PRO A O 1
ATOM 763 N N . ARG A 1 99 ? -13.021 5.411 -7.487 1.00 79.50 99 ARG A N 1
ATOM 764 C CA . ARG A 1 99 ? -13.363 6.588 -6.665 1.00 79.50 99 ARG A CA 1
ATOM 765 C C . ARG A 1 99 ? -12.686 6.556 -5.293 1.00 79.50 99 ARG A C 1
ATOM 767 O O . ARG A 1 99 ? -12.415 7.604 -4.721 1.00 79.50 99 ARG A O 1
ATOM 774 N N . VAL A 1 100 ? -12.441 5.351 -4.781 1.00 79.75 100 VAL A N 1
ATOM 775 C CA . VAL A 1 100 ? -11.751 5.083 -3.520 1.00 79.75 100 VAL A CA 1
ATOM 776 C C . VAL A 1 100 ? -10.668 4.047 -3.803 1.00 79.75 100 VAL A C 1
ATOM 778 O O . VAL A 1 100 ? -10.998 2.923 -4.174 1.00 79.75 100 VAL A O 1
ATOM 781 N N . ILE A 1 101 ? -9.396 4.427 -3.653 1.00 83.00 101 ILE A N 1
ATOM 782 C CA . ILE A 1 101 ? -8.244 3.549 -3.924 1.00 83.00 101 ILE A CA 1
ATOM 783 C C . ILE A 1 101 ? -8.039 2.562 -2.777 1.00 83.00 101 ILE A C 1
ATOM 785 O O . ILE A 1 101 ? -7.759 1.393 -3.019 1.00 83.00 101 ILE A O 1
ATOM 789 N N . TRP A 1 102 ? -8.199 3.021 -1.538 1.00 85.12 102 TRP A N 1
ATOM 790 C CA . TRP A 1 102 ? -7.942 2.233 -0.339 1.00 85.12 102 TRP A CA 1
ATOM 791 C C . TRP A 1 102 ? -9.211 2.067 0.472 1.00 85.12 102 TRP A C 1
ATOM 793 O O . TRP A 1 102 ? -9.898 3.038 0.786 1.00 85.12 102 TRP A O 1
ATOM 803 N N . LYS A 1 103 ? -9.501 0.831 0.851 1.00 81.25 103 LYS A N 1
ATOM 804 C CA . LYS A 1 103 ? -10.584 0.503 1.770 1.00 81.25 103 LYS A CA 1
ATOM 805 C C . LYS A 1 103 ? -9.977 -0.047 3.051 1.00 81.25 103 LYS A C 1
ATOM 807 O O . LYS A 1 103 ? -9.138 -0.947 3.010 1.00 81.25 103 LYS A O 1
ATOM 812 N N . VAL A 1 104 ? -10.404 0.516 4.178 1.00 79.81 104 VAL A N 1
ATOM 813 C CA . VAL A 1 104 ? -9.995 0.080 5.513 1.00 79.81 104 VAL A CA 1
ATOM 814 C C . VAL A 1 104 ? -11.124 -0.741 6.120 1.00 79.81 104 VAL A C 1
ATOM 816 O O . VAL A 1 104 ? -12.268 -0.293 6.172 1.00 79.81 104 VAL A O 1
ATOM 819 N N . ALA A 1 105 ? -10.803 -1.944 6.574 1.00 77.06 105 ALA A N 1
ATOM 820 C CA . ALA A 1 105 ? -11.728 -2.850 7.234 1.00 77.06 105 ALA A CA 1
ATOM 821 C C . ALA A 1 105 ? -11.263 -3.116 8.668 1.00 77.06 105 ALA A C 1
ATOM 823 O O . ALA A 1 105 ? -10.086 -3.367 8.907 1.00 77.06 105 ALA A O 1
ATOM 824 N N . ALA A 1 106 ? -12.192 -3.117 9.626 1.00 72.94 106 ALA A N 1
ATOM 825 C CA . ALA A 1 106 ? -11.892 -3.387 11.037 1.00 72.94 106 ALA A CA 1
ATOM 826 C C . ALA A 1 106 ? -11.597 -4.873 11.336 1.00 72.94 106 ALA A C 1
ATOM 828 O O . ALA A 1 106 ? -11.167 -5.218 12.434 1.00 72.94 106 ALA A O 1
ATOM 829 N N . LYS A 1 107 ? -11.867 -5.767 10.378 1.00 70.00 107 LYS A N 1
ATOM 830 C CA . LYS A 1 107 ? -11.644 -7.217 10.456 1.00 70.00 107 LYS A CA 1
ATOM 831 C C . LYS A 1 107 ? -11.129 -7.716 9.108 1.00 70.00 107 LYS A C 1
ATOM 833 O O . LYS A 1 107 ? -11.343 -7.047 8.100 1.00 70.00 107 LYS A O 1
ATOM 838 N N . VAL A 1 108 ? -10.475 -8.881 9.094 1.00 66.94 108 VAL A N 1
ATOM 839 C CA . VAL A 1 108 ? -10.168 -9.587 7.840 1.00 66.94 108 VAL A CA 1
ATOM 840 C C . VAL A 1 108 ? -11.507 -9.872 7.157 1.00 66.94 108 VAL A C 1
ATOM 842 O O . VAL A 1 108 ? -12.317 -10.572 7.765 1.00 66.94 108 VAL A O 1
ATOM 845 N N . PRO A 1 109 ? -11.793 -9.305 5.973 1.00 56.78 109 PRO A N 1
ATOM 846 C CA . PRO A 1 109 ? -12.997 -9.663 5.249 1.00 56.78 109 PRO A CA 1
ATOM 847 C C . PRO A 1 109 ? -12.946 -11.149 4.888 1.00 56.78 109 PRO A C 1
ATOM 849 O O . PRO A 1 109 ? -11.894 -11.667 4.507 1.00 56.78 109 PRO A O 1
ATOM 852 N N . GLU A 1 110 ? -14.078 -11.833 5.046 1.00 51.16 110 GLU A N 1
ATOM 853 C CA . GLU A 1 110 ? -14.229 -13.221 4.616 1.00 51.16 110 GLU A CA 1
ATOM 854 C C . GLU A 1 110 ? -13.889 -13.327 3.112 1.00 51.16 110 GLU A C 1
ATOM 856 O O . GLU A 1 110 ? -14.119 -12.371 2.360 1.00 51.16 110 GLU A O 1
ATOM 861 N N . PRO A 1 111 ? -13.277 -14.440 2.665 1.00 50.66 111 PRO A N 1
ATOM 862 C CA . PRO A 1 111 ? -12.621 -14.562 1.354 1.00 50.66 111 PRO A CA 1
ATOM 863 C C . PRO A 1 111 ? -13.510 -14.225 0.143 1.00 50.66 111 PRO A C 1
ATOM 865 O O . PRO A 1 111 ? -12.994 -13.938 -0.934 1.00 50.66 111 PRO A O 1
ATOM 868 N N . GLU A 1 112 ? -14.827 -14.180 0.322 1.00 42.31 112 GLU A N 1
ATOM 869 C CA . GLU A 1 112 ? -15.814 -13.808 -0.693 1.00 42.31 112 GLU A CA 1
ATOM 870 C C . GLU A 1 112 ? -15.713 -12.338 -1.157 1.00 42.31 112 GLU A C 1
ATOM 872 O O . GLU A 1 112 ? -16.189 -12.006 -2.239 1.00 42.31 112 GLU A O 1
ATOM 877 N N . TRP A 1 113 ? -15.046 -11.448 -0.408 1.00 42.09 113 TRP A N 1
ATOM 878 C CA . TRP A 1 113 ? -14.798 -10.055 -0.836 1.00 42.09 113 TRP A CA 1
ATOM 879 C C . TRP A 1 113 ? -13.477 -9.845 -1.586 1.00 42.09 113 TRP A C 1
ATOM 881 O O . TRP A 1 113 ? -13.258 -8.769 -2.139 1.00 42.09 113 TRP A O 1
ATOM 891 N N . ALA A 1 114 ? -12.591 -10.845 -1.620 1.00 39.03 114 ALA A N 1
ATOM 892 C CA . ALA A 1 114 ? -11.318 -10.763 -2.342 1.00 39.03 114 ALA A CA 1
ATOM 893 C C . ALA A 1 114 ? -11.457 -11.048 -3.852 1.00 39.03 114 ALA A C 1
ATOM 895 O O . ALA A 1 114 ? -10.482 -10.895 -4.584 1.00 39.03 114 ALA A O 1
ATOM 896 N N . ALA A 1 115 ? -12.649 -11.457 -4.304 1.00 35.50 115 ALA A N 1
ATOM 897 C CA . ALA A 1 115 ? -12.911 -11.946 -5.658 1.00 35.50 115 ALA A CA 1
ATOM 898 C C . ALA A 1 115 ? -13.789 -11.020 -6.531 1.00 35.50 115 ALA A C 1
ATOM 900 O O . ALA A 1 115 ? -14.209 -11.448 -7.606 1.00 35.50 115 ALA A O 1
ATOM 901 N N . ALA A 1 116 ? -14.076 -9.784 -6.096 1.00 38.19 116 ALA A N 1
ATOM 902 C CA . ALA A 1 116 ? -14.895 -8.819 -6.845 1.00 38.19 116 ALA A CA 1
ATOM 903 C C . ALA A 1 116 ? -14.079 -7.651 -7.425 1.00 38.19 116 ALA A C 1
ATOM 905 O O . ALA A 1 116 ? -13.288 -7.028 -6.676 1.00 38.19 116 ALA A O 1
#

Organism: NCBI:txid1032476